Protein AF-Q5JEC1-F1 (afdb_monomer_lite)

Structure (mmCIF, N/CA/C/O backbone):
data_AF-Q5JEC1-F1
#
_entry.id   AF-Q5JEC1-F1
#
loop_
_atom_site.group_PDB
_atom_site.id
_atom_site.type_symbol
_atom_site.label_atom_id
_atom_site.label_alt_id
_atom_site.label_comp_id
_atom_site.label_asym_id
_atom_site.label_entity_id
_atom_site.label_seq_id
_atom_site.pdbx_PDB_ins_code
_atom_site.Cartn_x
_atom_site.Cartn_y
_atom_site.Cartn_z
_atom_site.occupancy
_atom_site.B_iso_or_equiv
_atom_site.auth_seq_id
_atom_site.auth_comp_id
_atom_site.auth_asym_id
_atom_site.auth_atom_id
_atom_site.pdbx_PDB_model_num
ATOM 1 N N . MET A 1 1 ? 18.218 8.844 2.789 1.00 58.53 1 MET A N 1
ATOM 2 C CA . MET A 1 1 ? 18.249 8.794 4.272 1.00 58.53 1 MET A CA 1
ATOM 3 C C . MET A 1 1 ? 17.863 10.124 4.925 1.00 58.53 1 MET A C 1
ATOM 5 O O . MET A 1 1 ? 16.972 10.106 5.762 1.00 58.53 1 MET A O 1
ATOM 9 N N . GLU A 1 2 ? 18.480 11.265 4.585 1.00 65.81 2 GLU A N 1
ATOM 10 C CA . GLU A 1 2 ? 18.236 12.541 5.295 1.00 65.81 2 GLU A CA 1
ATOM 11 C C . GLU A 1 2 ? 16.837 13.135 5.051 1.00 65.81 2 GLU A C 1
ATOM 13 O O . GLU A 1 2 ? 16.157 13.470 6.012 1.00 65.81 2 GLU A O 1
ATOM 18 N N . VAL A 1 3 ? 16.341 13.144 3.807 1.00 65.62 3 VAL A N 1
ATOM 19 C CA . VAL A 1 3 ? 15.009 13.690 3.462 1.00 65.62 3 VAL A CA 1
ATOM 20 C C . VAL A 1 3 ? 13.867 12.943 4.158 1.00 65.62 3 VAL A C 1
ATOM 22 O O . VAL A 1 3 ? 13.043 13.567 4.816 1.00 65.62 3 VAL A O 1
ATOM 25 N N . ILE A 1 4 ? 13.857 11.606 4.108 1.00 70.00 4 ILE A N 1
ATOM 26 C CA . ILE A 1 4 ? 12.845 10.785 4.800 1.00 70.00 4 ILE A CA 1
ATOM 27 C C . ILE A 1 4 ? 12.892 11.037 6.315 1.00 70.00 4 ILE A C 1
ATOM 29 O O . ILE A 1 4 ? 11.855 11.196 6.950 1.00 70.00 4 ILE A O 1
ATOM 33 N N . ARG A 1 5 ? 14.091 11.143 6.909 1.00 70.31 5 ARG A N 1
ATOM 34 C CA . ARG A 1 5 ? 14.246 11.461 8.340 1.00 70.31 5 ARG A CA 1
ATOM 35 C C . ARG A 1 5 ? 13.769 12.871 8.686 1.00 70.31 5 ARG A C 1
ATOM 37 O O . ARG A 1 5 ? 13.227 13.065 9.770 1.00 70.31 5 ARG A O 1
ATOM 44 N N . LEU A 1 6 ? 13.977 13.844 7.803 1.00 69.44 6 LEU A N 1
ATOM 45 C CA . LEU A 1 6 ? 13.503 15.216 7.983 1.00 69.44 6 LEU A CA 1
ATOM 46 C C . LEU A 1 6 ? 11.977 15.288 7.898 1.00 69.44 6 LEU A C 1
ATOM 48 O O . LEU A 1 6 ? 11.361 15.906 8.762 1.00 69.44 6 LEU A O 1
ATOM 52 N N . LEU A 1 7 ? 11.372 14.596 6.929 1.00 70.25 7 LEU A N 1
ATOM 53 C CA . LEU A 1 7 ? 9.919 14.462 6.818 1.00 70.25 7 LEU A CA 1
ATOM 54 C C . LEU A 1 7 ? 9.332 13.776 8.064 1.00 70.25 7 LEU A C 1
ATOM 56 O O . LEU A 1 7 ? 8.414 14.314 8.676 1.00 70.25 7 LEU A O 1
ATOM 60 N N . LYS A 1 8 ? 9.936 12.669 8.528 1.00 71.81 8 LYS A N 1
ATOM 61 C CA . LYS A 1 8 ? 9.525 11.977 9.767 1.00 71.81 8 LYS A CA 1
ATOM 62 C C . LYS A 1 8 ? 9.612 12.860 11.009 1.00 71.81 8 LYS A C 1
ATOM 64 O O . LYS A 1 8 ? 8.806 12.716 11.912 1.00 71.81 8 LYS A O 1
ATOM 69 N N . ARG A 1 9 ? 10.607 13.749 11.095 1.00 71.31 9 ARG A N 1
ATOM 70 C CA . ARG A 1 9 ? 10.745 14.685 12.226 1.00 71.31 9 ARG A CA 1
ATOM 71 C C . ARG A 1 9 ? 9.732 15.824 12.182 1.00 71.31 9 ARG A C 1
ATOM 73 O O . ARG A 1 9 ? 9.455 16.410 13.223 1.00 71.31 9 ARG A O 1
ATOM 80 N N . LYS A 1 10 ? 9.263 16.183 10.987 1.00 68.25 10 LYS A N 1
ATOM 81 C CA . LYS A 1 10 ? 8.346 17.302 10.779 1.00 68.25 10 LYS A CA 1
ATOM 82 C C . LYS A 1 10 ? 6.903 16.924 11.105 1.00 68.25 10 LYS A C 1
ATOM 84 O O . LYS A 1 10 ? 6.176 17.768 11.616 1.00 68.25 10 LYS A O 1
ATOM 89 N N . SER A 1 11 ? 6.518 15.681 10.837 1.00 69.31 11 SER A N 1
ATOM 90 C CA . SER A 1 11 ? 5.169 15.202 11.108 1.00 69.31 11 SER A CA 1
ATOM 91 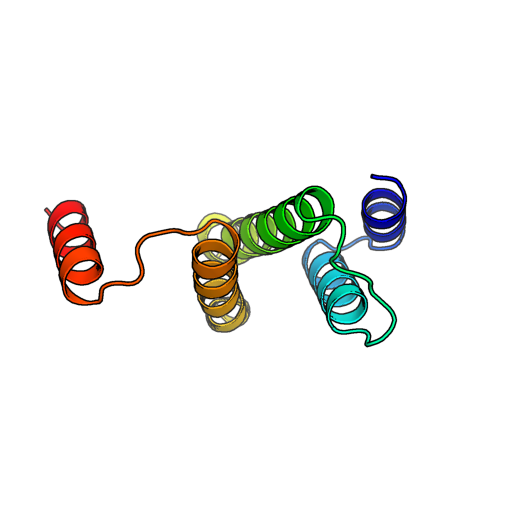C C . SER A 1 11 ? 5.073 14.536 12.483 1.00 69.31 11 SER A C 1
ATOM 93 O O . SER A 1 11 ? 5.918 13.722 12.855 1.00 69.31 11 SER A O 1
ATOM 95 N N . GLN A 1 12 ? 4.054 14.915 13.256 1.00 71.06 12 GLN A N 1
ATOM 96 C CA . GLN A 1 12 ? 3.749 14.297 14.554 1.00 71.06 12 GLN A CA 1
ATOM 97 C C . GLN A 1 12 ? 2.824 13.076 14.417 1.00 71.06 12 GLN A C 1
ATOM 99 O O . GLN A 1 12 ? 2.702 12.303 15.365 1.00 71.06 12 GLN A O 1
ATOM 104 N N . ASP A 1 13 ? 2.208 12.893 13.246 1.00 87.69 13 ASP A N 1
ATOM 105 C CA . ASP A 1 13 ? 1.215 11.866 12.942 1.00 87.69 13 ASP A CA 1
ATOM 106 C C . ASP A 1 13 ? 1.686 10.987 11.767 1.00 87.69 13 ASP A C 1
ATOM 108 O O . ASP A 1 13 ? 2.177 11.473 10.750 1.00 87.69 13 ASP A O 1
ATOM 112 N N . LYS A 1 14 ? 1.559 9.662 11.888 1.00 89.12 14 LYS A N 1
ATOM 113 C CA . LYS A 1 14 ? 2.072 8.734 10.866 1.00 89.12 14 LYS A CA 1
ATOM 114 C C . LYS A 1 14 ? 1.364 8.891 9.514 1.00 89.12 14 LYS A C 1
ATOM 116 O O . LYS A 1 14 ? 2.000 8.740 8.470 1.00 89.12 14 LYS A O 1
ATOM 121 N N . VAL A 1 15 ? 0.072 9.207 9.516 1.00 92.06 15 VAL A N 1
ATOM 122 C CA . VAL A 1 15 ? -0.733 9.398 8.302 1.00 92.06 15 VAL A CA 1
ATOM 123 C C . VAL A 1 15 ? -0.370 10.715 7.626 1.00 92.06 15 VAL A C 1
ATOM 125 O O . VAL A 1 15 ? -0.231 10.764 6.403 1.00 92.06 15 VAL A O 1
ATOM 128 N N . GLU A 1 16 ? -0.162 11.776 8.405 1.00 91.44 16 GLU A N 1
ATOM 129 C CA . GLU A 1 16 ? 0.351 13.047 7.887 1.00 91.44 16 GLU A CA 1
ATOM 130 C C . GLU A 1 16 ? 1.743 12.865 7.260 1.00 91.44 16 GLU A C 1
ATOM 132 O O . GLU A 1 16 ? 1.976 13.334 6.145 1.00 91.44 16 GLU A O 1
ATOM 137 N N . PHE A 1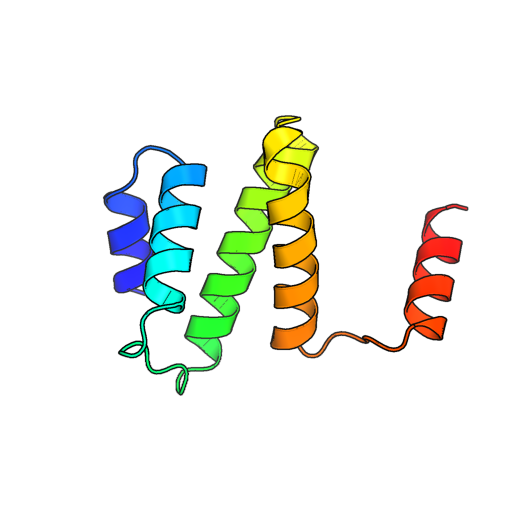 17 ? 2.630 12.090 7.888 1.00 91.81 17 PHE A N 1
ATOM 138 C CA . PHE A 1 17 ? 3.922 11.746 7.299 1.00 91.81 17 PHE A CA 1
ATOM 139 C C . PHE A 1 17 ? 3.783 11.009 5.957 1.00 91.81 17 PHE A C 1
ATOM 141 O O . PHE A 1 17 ? 4.463 11.364 4.993 1.00 91.81 17 PHE A O 1
ATOM 148 N N . VAL A 1 18 ? 2.896 10.009 5.861 1.00 93.75 18 VAL A N 1
ATOM 149 C CA . VAL A 1 18 ? 2.621 9.309 4.590 1.00 93.75 18 VAL A CA 1
ATOM 150 C C . VAL A 1 18 ? 2.130 10.290 3.532 1.00 93.75 18 VAL A C 1
ATOM 152 O O . VAL A 1 18 ? 2.570 10.227 2.385 1.00 93.75 18 VAL A O 1
ATOM 155 N N . ARG A 1 19 ? 1.252 11.224 3.906 1.00 93.62 19 ARG A N 1
ATOM 156 C CA . ARG A 1 19 ? 0.749 12.252 2.993 1.00 93.62 19 ARG A CA 1
ATOM 157 C C . ARG A 1 19 ? 1.878 13.125 2.456 1.00 93.62 19 ARG A C 1
ATOM 159 O O . ARG A 1 19 ? 1.978 13.293 1.242 1.00 93.62 19 ARG A O 1
ATOM 166 N N . ASP A 1 20 ? 2.730 13.637 3.337 1.00 91.38 20 ASP A N 1
ATOM 167 C CA . ASP A 1 20 ? 3.882 14.463 2.970 1.00 91.38 20 ASP A CA 1
ATOM 168 C C . ASP A 1 20 ? 4.865 13.696 2.079 1.00 91.38 20 ASP A C 1
ATOM 170 O O . ASP A 1 20 ? 5.372 14.238 1.096 1.00 91.38 20 ASP A O 1
ATOM 174 N N . LEU A 1 21 ? 5.101 12.418 2.384 1.00 90.94 21 LEU A N 1
ATOM 175 C CA . LEU A 1 21 ? 5.981 11.5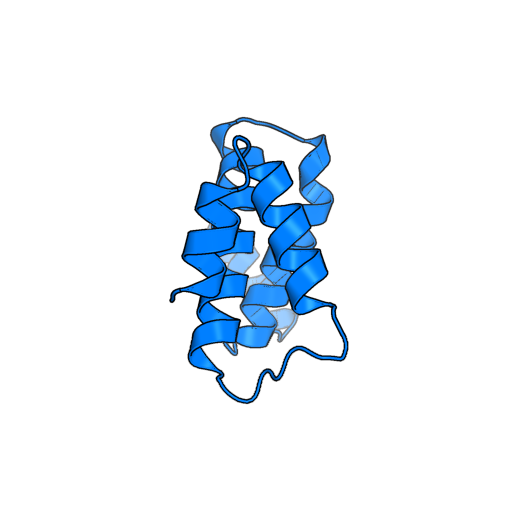59 1.600 1.00 90.94 21 LEU A CA 1
ATOM 176 C C . LEU A 1 21 ? 5.418 11.292 0.199 1.00 90.94 21 LEU A C 1
ATOM 178 O O . LEU A 1 21 ? 6.153 11.399 -0.779 1.00 90.94 21 LEU A O 1
ATOM 182 N N . VAL A 1 22 ? 4.116 11.017 0.077 1.00 92.50 22 VAL A N 1
ATOM 183 C CA . VAL A 1 22 ? 3.449 10.848 -1.224 1.00 92.50 22 VAL A CA 1
ATOM 184 C C . VAL A 1 22 ? 3.491 12.142 -2.034 1.00 92.50 22 VAL A C 1
ATOM 186 O O . VAL A 1 22 ? 3.787 12.093 -3.224 1.00 92.50 22 VAL A O 1
ATOM 189 N N . VAL A 1 23 ? 3.236 13.299 -1.412 1.00 91.75 23 VAL A N 1
ATOM 190 C CA . VAL A 1 23 ? 3.334 14.609 -2.081 1.00 91.75 23 VAL A CA 1
ATOM 191 C C . VAL A 1 23 ? 4.752 14.855 -2.581 1.00 91.75 23 VAL A C 1
ATOM 193 O O . VAL A 1 23 ? 4.929 15.272 -3.723 1.00 91.75 23 VAL A O 1
ATOM 196 N N . PHE A 1 24 ? 5.754 14.568 -1.748 1.00 88.19 24 PHE A N 1
ATOM 197 C CA . PHE A 1 24 ? 7.152 14.670 -2.139 1.00 88.19 24 PHE A CA 1
ATOM 198 C C . PHE A 1 24 ? 7.443 13.775 -3.347 1.00 88.19 24 PHE A C 1
ATOM 200 O O . PHE A 1 24 ? 7.911 14.275 -4.361 1.00 88.19 24 PHE A O 1
ATOM 207 N N . MET A 1 25 ? 7.097 12.488 -3.286 1.00 87.56 25 MET A N 1
ATOM 208 C CA . MET A 1 25 ? 7.336 11.540 -4.380 1.00 87.56 25 MET A CA 1
ATOM 209 C C . MET A 1 25 ? 6.573 11.900 -5.662 1.00 87.56 25 MET A C 1
ATOM 211 O O . MET A 1 25 ? 7.087 11.716 -6.755 1.00 87.56 25 MET A O 1
ATOM 215 N N . ALA A 1 26 ? 5.361 12.437 -5.564 1.00 88.56 26 ALA A N 1
ATOM 216 C CA . ALA A 1 26 ? 4.595 12.857 -6.736 1.00 88.56 26 ALA A CA 1
ATOM 217 C C . ALA A 1 26 ? 5.129 14.149 -7.385 1.00 88.56 26 ALA A C 1
ATOM 219 O O . ALA A 1 26 ? 4.629 14.551 -8.438 1.00 88.56 26 ALA A O 1
ATOM 220 N N . SER A 1 27 ? 6.108 14.817 -6.766 1.00 86.88 27 SER A N 1
ATOM 221 C CA . SER A 1 27 ? 6.691 16.040 -7.303 1.00 86.88 27 SER A CA 1
ATOM 222 C C . SER A 1 27 ? 7.485 15.753 -8.585 1.00 86.88 27 SER A C 1
ATOM 224 O O . SER A 1 27 ? 8.313 14.841 -8.595 1.00 86.88 27 SER A O 1
ATOM 226 N N . PRO A 1 28 ? 7.307 16.555 -9.653 1.00 78.56 28 PRO A N 1
ATOM 227 C CA . PRO A 1 28 ? 8.053 16.397 -10.904 1.00 78.56 28 PRO A CA 1
ATOM 228 C C . PRO A 1 28 ? 9.567 16.600 -10.739 1.00 78.56 28 PRO A C 1
ATOM 230 O O . PRO A 1 28 ? 10.334 16.180 -11.601 1.00 78.56 28 PRO A O 1
ATOM 233 N N . ASP A 1 29 ? 9.989 17.225 -9.637 1.00 76.88 29 ASP A N 1
ATOM 234 C CA . ASP A 1 29 ? 11.392 17.499 -9.325 1.00 76.88 29 ASP A CA 1
ATOM 235 C C . ASP A 1 29 ? 12.084 16.344 -8.580 1.00 76.88 29 ASP A C 1
ATOM 237 O O . ASP A 1 29 ? 13.287 16.413 -8.313 1.00 76.88 29 ASP A O 1
ATOM 241 N N . VAL A 1 30 ? 11.349 15.289 -8.201 1.00 75.06 30 VAL A N 1
ATOM 242 C CA . VAL A 1 30 ? 11.947 14.123 -7.547 1.00 75.06 30 VAL A CA 1
ATOM 243 C C . VAL A 1 30 ? 12.544 13.190 -8.589 1.00 75.06 30 VAL A C 1
ATOM 245 O O . VAL A 1 30 ? 11.847 12.521 -9.348 1.00 75.06 30 VAL A O 1
ATOM 248 N N . ASP A 1 31 ? 13.872 13.131 -8.583 1.00 70.62 31 ASP A N 1
ATOM 249 C CA . ASP A 1 31 ? 14.626 12.173 -9.374 1.00 70.62 31 ASP A CA 1
ATOM 250 C C . ASP A 1 31 ? 14.629 10.792 -8.698 1.00 70.62 31 ASP A C 1
ATOM 252 O O . ASP A 1 31 ? 15.244 10.576 -7.648 1.00 70.62 31 ASP A O 1
ATOM 256 N N . PHE A 1 32 ? 13.942 9.842 -9.330 1.00 68.88 32 PHE A N 1
ATOM 257 C CA . PHE A 1 32 ? 13.890 8.440 -8.919 1.00 68.88 32 PHE A CA 1
ATOM 258 C C . PHE A 1 32 ? 15.075 7.601 -9.418 1.00 68.88 32 PHE A C 1
ATOM 260 O O . PHE A 1 32 ? 15.066 6.382 -9.256 1.00 68.88 32 PHE A O 1
ATOM 267 N N . SER A 1 33 ? 16.113 8.217 -9.991 1.00 65.69 33 SER A N 1
ATOM 268 C CA . SER A 1 33 ? 17.342 7.527 -10.410 1.00 65.69 33 SER A CA 1
ATOM 269 C C . SER A 1 33 ? 18.014 6.742 -9.276 1.00 65.69 33 SER A C 1
ATOM 271 O O . SER A 1 33 ? 18.726 5.768 -9.526 1.00 65.69 33 SER A O 1
ATOM 273 N N . ASN A 1 34 ? 17.751 7.110 -8.018 1.00 74.62 34 ASN A N 1
ATOM 274 C CA . ASN A 1 34 ? 18.117 6.312 -6.857 1.00 74.62 34 ASN A CA 1
ATOM 275 C C . ASN A 1 34 ? 17.013 5.298 -6.508 1.00 74.62 34 ASN A C 1
ATOM 277 O O . ASN A 1 34 ? 16.174 5.532 -5.634 1.00 74.62 34 ASN A O 1
ATOM 281 N N . GLU A 1 35 ? 17.062 4.146 -7.177 1.00 78.38 35 GLU A N 1
ATOM 282 C CA . GLU A 1 35 ? 16.115 3.034 -7.015 1.00 78.38 35 GLU A CA 1
ATOM 283 C C . GLU A 1 35 ? 15.966 2.573 -5.552 1.00 78.38 35 GLU A C 1
ATOM 285 O O . GLU A 1 35 ? 14.869 2.216 -5.122 1.00 78.38 35 GLU A O 1
ATOM 290 N N . VAL A 1 36 ? 17.047 2.631 -4.762 1.00 82.94 36 VAL A N 1
ATOM 291 C CA . VAL A 1 36 ? 17.038 2.248 -3.339 1.00 82.94 36 VAL A CA 1
ATOM 292 C C . VAL A 1 36 ? 16.178 3.210 -2.523 1.00 82.94 36 VAL A C 1
ATOM 294 O O . VAL A 1 36 ? 15.309 2.773 -1.778 1.00 82.94 36 VAL A O 1
ATOM 297 N N . LEU A 1 37 ? 16.362 4.524 -2.696 1.00 81.62 37 LEU A N 1
ATOM 298 C CA . LEU A 1 37 ? 15.567 5.523 -1.972 1.00 81.62 37 LEU A CA 1
ATOM 299 C C . LEU A 1 37 ? 14.084 5.458 -2.339 1.00 81.62 37 LEU A C 1
ATOM 301 O O . LEU A 1 37 ? 13.232 5.684 -1.480 1.00 81.62 37 LEU A O 1
ATOM 305 N N . PHE A 1 38 ? 13.781 5.155 -3.601 1.00 86.50 38 PHE A N 1
ATOM 306 C CA . PHE A 1 38 ? 12.407 4.980 -4.048 1.00 86.50 38 PHE A CA 1
ATOM 307 C C . PHE A 1 38 ? 11.756 3.750 -3.407 1.00 86.50 38 PHE A C 1
ATOM 309 O O . PHE A 1 38 ? 10.672 3.863 -2.839 1.00 86.50 38 PHE A O 1
ATOM 316 N N . LYS A 1 39 ? 12.447 2.603 -3.428 1.00 90.81 39 LYS A N 1
ATOM 317 C CA . LYS A 1 39 ? 12.008 1.365 -2.768 1.00 90.81 39 LYS A CA 1
ATOM 318 C C . LYS A 1 39 ? 11.773 1.560 -1.272 1.00 90.81 39 LYS A C 1
ATOM 320 O O . LYS A 1 39 ? 10.710 1.185 -0.787 1.00 90.81 39 LYS A O 1
ATOM 325 N N . ASP A 1 40 ? 12.702 2.210 -0.575 1.00 89.62 40 ASP A N 1
ATOM 326 C CA . ASP A 1 40 ? 12.576 2.507 0.857 1.00 89.62 40 ASP A CA 1
ATOM 327 C C . ASP A 1 40 ? 11.342 3.373 1.156 1.00 89.62 40 ASP A C 1
ATOM 329 O O . ASP A 1 40 ? 10.605 3.112 2.105 1.00 89.62 40 ASP A O 1
ATOM 333 N N . ALA A 1 41 ? 11.090 4.405 0.344 1.00 91.12 41 ALA A N 1
ATOM 334 C CA . ALA A 1 41 ? 9.934 5.278 0.530 1.00 91.12 41 ALA A CA 1
ATOM 335 C C . ALA A 1 41 ? 8.607 4.536 0.295 1.00 91.12 41 ALA A C 1
ATOM 337 O O . ALA A 1 41 ? 7.655 4.719 1.052 1.00 91.12 41 ALA A O 1
ATOM 338 N N . VAL A 1 42 ? 8.551 3.671 -0.722 1.00 94.06 42 VAL A N 1
ATOM 339 C CA . VAL A 1 42 ? 7.378 2.830 -0.998 1.00 94.06 42 VAL A CA 1
ATOM 340 C C . VAL A 1 42 ? 7.121 1.839 0.136 1.00 94.06 42 VAL A C 1
ATOM 342 O O . VAL A 1 42 ? 5.974 1.684 0.557 1.00 94.06 42 VAL A O 1
ATOM 345 N N . ASP A 1 43 ? 8.167 1.194 0.656 1.00 94.75 43 ASP A N 1
ATOM 346 C CA . ASP A 1 43 ? 8.040 0.232 1.755 1.00 94.75 43 ASP A CA 1
ATOM 347 C C . ASP A 1 43 ? 7.597 0.910 3.061 1.00 94.75 43 ASP A C 1
ATOM 349 O O . ASP A 1 43 ? 6.782 0.365 3.806 1.00 94.75 43 ASP A O 1
ATOM 353 N N . GLU A 1 44 ? 8.046 2.144 3.302 1.00 94.31 44 GLU A N 1
ATOM 354 C CA . GLU A 1 44 ? 7.596 2.961 4.429 1.00 94.31 44 GLU A CA 1
ATOM 355 C C . GLU A 1 44 ? 6.111 3.349 4.308 1.00 94.31 44 GLU A C 1
ATOM 357 O O . GLU A 1 44 ? 5.358 3.191 5.271 1.00 94.31 44 GLU A O 1
ATOM 362 N N . ILE A 1 45 ? 5.666 3.803 3.126 1.00 95.56 45 ILE A N 1
ATOM 363 C CA . ILE A 1 45 ? 4.246 4.103 2.857 1.00 95.56 45 ILE A CA 1
ATOM 364 C C . ILE A 1 45 ? 3.388 2.862 3.109 1.00 95.56 45 ILE A C 1
ATOM 366 O O . ILE A 1 45 ? 2.372 2.938 3.804 1.00 95.56 45 ILE A O 1
ATOM 370 N N . TYR A 1 46 ? 3.802 1.717 2.561 1.00 97.19 46 TYR A N 1
ATOM 371 C CA . TYR A 1 46 ? 3.118 0.443 2.757 1.00 97.19 46 TYR A CA 1
ATOM 372 C C . TYR A 1 46 ? 3.044 0.062 4.238 1.00 97.19 46 TYR A C 1
ATOM 374 O O . TYR A 1 46 ? 1.963 -0.270 4.723 1.00 97.19 46 TYR A O 1
ATOM 382 N N . SER A 1 47 ? 4.166 0.134 4.958 1.00 96.50 47 SER A N 1
ATOM 383 C CA . SER A 1 47 ? 4.257 -0.303 6.353 1.00 96.50 47 SER A CA 1
ATOM 384 C C . SER A 1 47 ? 3.337 0.502 7.266 1.00 96.50 47 SER A C 1
ATOM 386 O O . SER A 1 47 ? 2.594 -0.085 8.051 1.00 96.50 47 SER A O 1
ATOM 388 N N . ILE A 1 48 ? 3.324 1.829 7.117 1.00 96.06 48 ILE A N 1
ATOM 389 C CA . ILE A 1 48 ? 2.458 2.700 7.919 1.00 96.06 48 ILE A CA 1
ATOM 390 C C . ILE A 1 48 ? 0.984 2.455 7.590 1.00 96.06 48 ILE A C 1
ATOM 392 O O . ILE A 1 48 ? 0.171 2.295 8.494 1.00 96.06 48 ILE A O 1
ATOM 396 N N . LEU A 1 49 ? 0.620 2.383 6.306 1.00 97.56 49 LEU A N 1
ATOM 397 C CA . LEU A 1 49 ? -0.774 2.139 5.923 1.00 97.56 49 LEU A CA 1
ATOM 398 C C . LEU A 1 49 ? -1.258 0.750 6.357 1.00 97.56 49 LEU A C 1
ATOM 400 O O . LEU A 1 49 ? -2.416 0.606 6.747 1.00 97.56 49 LEU A O 1
ATOM 404 N N . ARG A 1 50 ? -0.382 -0.262 6.331 1.00 97.62 50 ARG A N 1
ATOM 405 C CA . ARG A 1 50 ? -0.677 -1.594 6.864 1.00 97.62 50 ARG A CA 1
ATOM 406 C C . ARG A 1 50 ? -0.968 -1.528 8.360 1.00 97.62 50 ARG A C 1
ATOM 408 O O . ARG A 1 50 ? -1.966 -2.095 8.788 1.00 97.62 50 ARG A O 1
ATOM 415 N N . GLU A 1 51 ? -0.112 -0.865 9.136 1.00 96.44 51 GLU A N 1
ATOM 416 C CA . GLU A 1 51 ? -0.301 -0.688 10.581 1.00 96.44 51 GLU A CA 1
ATOM 417 C C . GLU A 1 51 ? -1.643 0.003 10.869 1.00 96.44 51 GLU A C 1
ATOM 419 O O . GLU A 1 51 ? -2.472 -0.526 11.608 1.00 96.44 51 GLU A O 1
ATOM 424 N N . GLU A 1 52 ? -1.923 1.124 10.202 1.00 96.06 52 GLU A N 1
ATOM 425 C CA . GLU A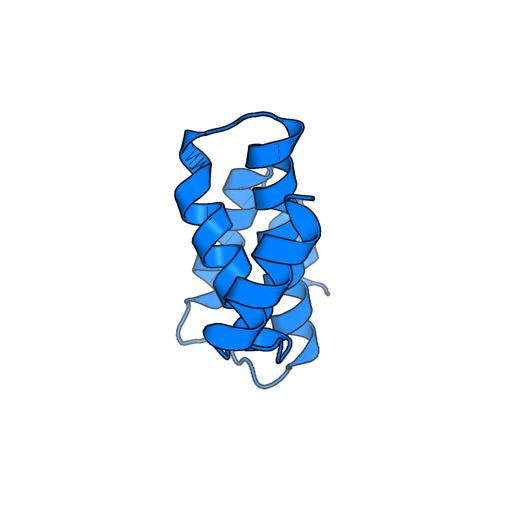 1 52 ? -3.160 1.875 10.426 1.00 96.06 52 GLU A CA 1
ATOM 426 C C . GLU A 1 52 ? -4.426 1.077 10.074 1.00 96.06 52 GLU A C 1
ATOM 428 O O . GLU A 1 52 ? -5.422 1.128 10.797 1.00 96.06 52 GLU A O 1
ATOM 433 N N . VAL A 1 53 ? -4.412 0.313 8.979 1.00 97.38 53 VAL A N 1
ATOM 434 C CA . VAL A 1 53 ? -5.595 -0.435 8.526 1.00 97.38 53 VAL A CA 1
ATOM 435 C C . VAL A 1 53 ? -5.776 -1.747 9.289 1.00 97.38 53 VAL A C 1
ATOM 437 O O . VAL A 1 53 ? -6.897 -2.067 9.688 1.00 97.38 53 VAL A O 1
ATOM 440 N N . ILE A 1 54 ? -4.702 -2.516 9.479 1.00 95.88 54 ILE A N 1
ATOM 441 C CA . ILE A 1 54 ? -4.764 -3.874 10.036 1.00 95.88 54 ILE A CA 1
ATOM 442 C C . ILE A 1 54 ? -4.704 -3.856 11.564 1.00 95.88 54 ILE A C 1
ATOM 444 O O . ILE A 1 54 ? -5.458 -4.585 12.205 1.00 95.88 54 ILE A O 1
ATOM 448 N N . GLU A 1 55 ? -3.822 -3.044 12.147 1.00 95.19 55 GLU A N 1
ATOM 449 C CA . GLU A 1 55 ? -3.555 -3.048 13.591 1.00 95.19 55 GLU A CA 1
ATOM 450 C C . GLU A 1 55 ? -4.434 -2.020 14.312 1.00 95.19 55 GLU A C 1
ATOM 452 O O . GLU A 1 55 ? -5.085 -2.359 15.300 1.00 95.19 55 GLU A O 1
ATOM 457 N N . ASN A 1 56 ? -4.548 -0.802 13.768 1.00 94.38 56 ASN A N 1
ATOM 458 C CA . ASN A 1 56 ? -5.374 0.260 14.362 1.00 94.38 56 ASN A CA 1
ATOM 459 C C . ASN A 1 56 ? -6.839 0.233 13.886 1.00 94.38 56 ASN A C 1
ATOM 461 O O . ASN A 1 56 ? -7.687 0.937 14.438 1.00 94.38 56 ASN A O 1
ATOM 465 N N . GLY A 1 57 ? -7.166 -0.581 12.876 1.00 94.94 57 GLY A N 1
ATOM 466 C CA . GLY A 1 57 ? -8.532 -0.750 12.376 1.00 94.94 57 GLY A CA 1
ATOM 467 C C . GLY A 1 57 ? -9.103 0.475 11.651 1.00 94.94 57 GLY A C 1
ATOM 468 O O . GLY A 1 57 ? -10.328 0.600 11.537 1.00 94.94 57 GLY A O 1
ATOM 469 N N . ASN A 1 58 ? -8.253 1.381 11.158 1.00 94.62 58 ASN A N 1
ATOM 470 C CA . ASN A 1 58 ? -8.666 2.593 10.460 1.00 94.62 58 ASN A C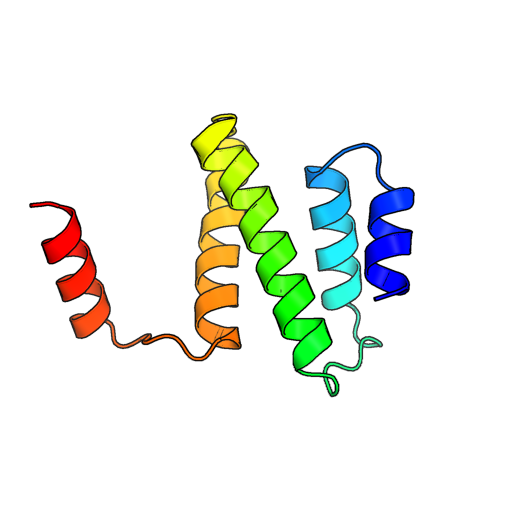A 1
ATOM 471 C C . ASN A 1 58 ? -9.143 2.285 9.030 1.00 94.62 58 ASN A C 1
ATOM 473 O O . ASN A 1 58 ? -8.412 2.400 8.044 1.00 94.62 58 ASN A O 1
ATOM 477 N N . LYS A 1 59 ? -10.412 1.888 8.913 1.00 94.88 59 LYS A N 1
ATOM 478 C CA . LYS A 1 59 ? -11.029 1.471 7.643 1.00 94.88 59 LYS A CA 1
ATOM 479 C C . LYS A 1 59 ? -11.074 2.571 6.582 1.00 94.88 59 LYS A C 1
ATOM 481 O O . LYS A 1 59 ? -11.133 2.249 5.399 1.00 94.88 59 LYS A O 1
ATOM 486 N N . GLU A 1 60 ? -11.033 3.845 6.971 1.00 96.81 60 GLU A N 1
ATOM 487 C CA . GLU A 1 60 ? -11.035 4.967 6.022 1.00 96.81 60 GLU A CA 1
ATOM 488 C C . GLU A 1 60 ? -9.770 4.977 5.147 1.00 96.81 60 GLU A C 1
ATOM 490 O O . GLU A 1 60 ? -9.805 5.425 4.001 1.00 96.81 60 GLU A O 1
ATOM 495 N N . LEU A 1 61 ? -8.670 4.403 5.647 1.00 97.12 61 LEU A N 1
ATOM 496 C CA . LEU A 1 61 ? -7.398 4.296 4.934 1.00 97.12 61 LEU A CA 1
ATOM 497 C C . LEU A 1 61 ? -7.268 3.026 4.080 1.00 97.12 61 LEU A C 1
ATOM 499 O O . LEU A 1 61 ? -6.276 2.884 3.364 1.00 97.12 61 LEU A O 1
ATOM 503 N N . ALA A 1 62 ? -8.263 2.131 4.076 1.00 97.25 62 ALA A N 1
ATOM 504 C CA . ALA A 1 62 ? -8.195 0.858 3.350 1.00 97.25 62 ALA A CA 1
ATOM 505 C C . ALA A 1 62 ? -7.890 1.048 1.854 1.00 97.25 62 ALA A C 1
ATOM 507 O O . ALA A 1 62 ? -7.003 0.398 1.308 1.00 97.25 62 ALA A O 1
ATOM 508 N N . SER A 1 63 ? -8.537 2.020 1.203 1.00 97.56 63 SER A N 1
ATOM 509 C CA . SER A 1 63 ? -8.294 2.292 -0.221 1.00 97.56 63 SER A CA 1
ATOM 510 C C . SER A 1 63 ? -6.913 2.900 -0.498 1.00 97.56 63 SER A C 1
ATOM 512 O O . SER A 1 63 ? -6.416 2.813 -1.624 1.00 97.56 63 SER A O 1
ATOM 514 N N . ALA A 1 64 ? -6.290 3.561 0.481 1.00 97.50 64 ALA A N 1
ATOM 515 C CA . ALA A 1 64 ? -4.908 4.020 0.356 1.00 97.50 64 ALA A CA 1
ATOM 516 C C . ALA A 1 64 ? -3.943 2.839 0.519 1.00 97.50 64 ALA A C 1
ATOM 518 O O . ALA A 1 64 ? -3.025 2.686 -0.285 1.00 97.50 64 ALA A O 1
ATOM 519 N N . TYR A 1 65 ? -4.205 1.969 1.497 1.00 97.81 65 TYR A N 1
ATOM 520 C CA . TYR A 1 65 ? -3.435 0.752 1.731 1.00 97.81 65 TYR A CA 1
ATOM 521 C C . TYR A 1 65 ? -3.433 -0.187 0.517 1.00 97.81 65 TYR A C 1
ATOM 523 O O . TYR A 1 65 ? -2.364 -0.590 0.070 1.00 97.81 65 TYR A O 1
ATOM 531 N N . GLU A 1 66 ? -4.589 -0.459 -0.094 1.00 97.06 66 GLU A N 1
ATOM 532 C CA . GLU A 1 66 ? -4.682 -1.293 -1.305 1.00 97.06 66 GLU A CA 1
ATOM 533 C C . GLU A 1 66 ? -3.832 -0.740 -2.461 1.00 97.06 66 GLU A C 1
ATOM 535 O O . GLU A 1 66 ? -3.125 -1.485 -3.141 1.00 97.06 66 GLU A O 1
ATOM 540 N N . LYS A 1 67 ? -3.837 0.584 -2.665 1.00 97.44 67 LYS A N 1
ATOM 541 C CA . LYS A 1 67 ? -2.981 1.222 -3.678 1.00 97.44 67 LYS A CA 1
ATOM 542 C C . LYS A 1 67 ? -1.498 1.108 -3.321 1.00 97.44 67 LYS A C 1
ATOM 544 O O . LYS A 1 67 ? -0.683 0.920 -4.219 1.00 97.44 67 LYS A O 1
ATOM 549 N N . ALA A 1 68 ? -1.148 1.192 -2.038 1.00 96.75 68 ALA A N 1
ATOM 550 C CA . ALA A 1 68 ? 0.224 1.012 -1.573 1.00 96.75 68 ALA A CA 1
ATOM 551 C C . ALA A 1 68 ? 0.722 -0.431 -1.761 1.00 96.75 68 ALA A C 1
ATOM 553 O O . ALA A 1 68 ? 1.872 -0.616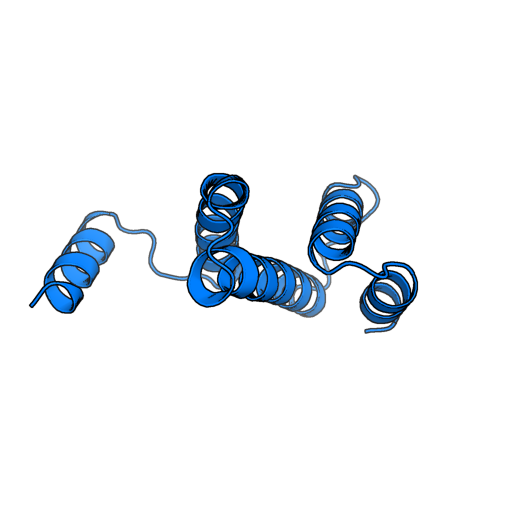 -2.149 1.00 96.75 68 ALA A O 1
ATOM 554 N N . VAL A 1 69 ? -0.138 -1.441 -1.573 1.00 95.56 69 VAL A N 1
ATOM 555 C CA . VAL A 1 69 ? 0.171 -2.849 -1.893 1.00 95.56 69 VAL A CA 1
ATOM 556 C C . VAL A 1 69 ? 0.537 -2.989 -3.371 1.00 95.56 69 VAL A C 1
ATOM 558 O O . VAL A 1 69 ? 1.592 -3.531 -3.694 1.00 95.56 69 VAL A O 1
ATOM 561 N N . LEU A 1 70 ? -0.289 -2.441 -4.269 1.00 94.62 70 LEU A N 1
ATOM 562 C CA . LEU A 1 70 ? -0.030 -2.488 -5.712 1.00 94.62 70 LEU A CA 1
ATOM 563 C C . LEU A 1 70 ? 1.243 -1.727 -6.099 1.00 94.62 70 LEU A C 1
ATOM 565 O O . LEU A 1 70 ? 2.024 -2.209 -6.919 1.00 94.62 70 LEU A O 1
ATOM 569 N N . LEU A 1 71 ? 1.468 -0.552 -5.502 1.00 94.00 71 LEU A N 1
ATOM 570 C CA . LEU A 1 71 ? 2.682 0.231 -5.721 1.00 94.00 71 LEU A CA 1
ATOM 571 C C . LEU A 1 71 ? 3.925 -0.554 -5.289 1.00 94.00 71 LEU A C 1
ATOM 573 O O . LEU A 1 71 ? 4.887 -0.637 -6.046 1.00 94.00 71 LEU A O 1
ATOM 577 N N . ARG A 1 72 ? 3.896 -1.171 -4.105 1.00 94.50 72 ARG A N 1
ATOM 578 C CA . ARG A 1 72 ? 4.996 -1.992 -3.594 1.00 94.50 72 ARG A CA 1
ATOM 579 C C . ARG A 1 72 ? 5.275 -3.178 -4.510 1.00 94.50 72 ARG A C 1
ATOM 581 O O . ARG A 1 72 ? 6.420 -3.354 -4.916 1.00 94.50 72 ARG A O 1
ATOM 588 N N . ALA A 1 73 ? 4.247 -3.920 -4.912 1.00 92.25 73 ALA A N 1
ATOM 589 C CA . ALA A 1 73 ? 4.405 -5.039 -5.835 1.00 92.25 73 ALA A CA 1
ATOM 590 C C . ALA A 1 73 ? 5.057 -4.606 -7.162 1.00 92.25 73 ALA A C 1
ATOM 592 O O . ALA A 1 73 ? 6.025 -5.219 -7.614 1.00 92.25 73 ALA A O 1
ATOM 593 N N . ALA A 1 74 ? 4.598 -3.489 -7.740 1.00 90.00 74 ALA A N 1
ATOM 594 C CA . ALA A 1 74 ? 5.155 -2.942 -8.976 1.00 90.00 74 ALA A CA 1
ATOM 595 C C . ALA A 1 74 ? 6.628 -2.517 -8.835 1.00 90.00 74 ALA A C 1
ATOM 597 O O . ALA A 1 74 ? 7.428 -2.747 -9.739 1.00 90.00 74 ALA A O 1
ATOM 598 N N . VAL A 1 75 ? 6.998 -1.910 -7.706 1.00 90.75 75 VAL A N 1
ATOM 599 C CA . VAL A 1 75 ? 8.346 -1.368 -7.474 1.00 90.75 75 VAL A CA 1
ATOM 600 C C . VAL A 1 75 ? 9.360 -2.447 -7.094 1.00 90.75 75 VAL A C 1
ATOM 602 O O . VAL A 1 75 ? 10.529 -2.368 -7.475 1.00 90.75 75 VAL A O 1
ATOM 605 N N . PHE A 1 76 ? 8.931 -3.478 -6.370 1.00 90.25 76 PHE A N 1
ATOM 606 C CA . PHE A 1 76 ? 9.796 -4.587 -5.964 1.00 90.25 76 PHE A CA 1
ATOM 607 C C . PHE A 1 76 ? 9.848 -5.728 -6.991 1.00 90.25 76 PHE A C 1
ATOM 609 O O . PHE A 1 76 ? 10.620 -6.667 -6.807 1.00 90.25 76 PHE A O 1
ATOM 616 N N . GLY A 1 77 ? 9.102 -5.620 -8.096 1.00 84.69 77 GLY A N 1
ATOM 617 C CA . GLY A 1 77 ? 9.076 -6.633 -9.152 1.00 84.69 77 GLY A CA 1
ATOM 618 C C . GLY A 1 77 ? 8.381 -7.921 -8.714 1.00 84.69 77 GLY A C 1
ATOM 619 O O . GLY A 1 77 ? 8.776 -9.007 -9.139 1.00 84.69 77 GLY A O 1
ATOM 620 N N . GLU A 1 78 ? 7.385 -7.809 -7.833 1.00 84.25 78 GLU A N 1
ATOM 621 C CA . GLU A 1 78 ? 6.566 -8.946 -7.423 1.00 84.25 78 GLU A CA 1
ATOM 622 C C . GLU A 1 78 ? 5.700 -9.437 -8.595 1.00 84.25 78 GLU A C 1
ATOM 624 O O . GLU A 1 78 ? 5.446 -8.726 -9.571 1.00 84.25 78 GLU A O 1
ATOM 629 N N . GLU A 1 79 ? 5.270 -10.696 -8.520 1.00 78.38 79 GLU A N 1
ATOM 630 C CA . GLU A 1 79 ? 4.477 -11.326 -9.571 1.00 78.38 79 GLU A CA 1
ATOM 631 C C . GLU A 1 79 ? 3.090 -10.680 -9.680 1.00 78.38 79 GLU A C 1
ATOM 633 O O . GLU A 1 79 ? 2.281 -10.770 -8.760 1.00 78.38 79 GLU A O 1
ATOM 638 N N . MET A 1 80 ? 2.803 -10.084 -10.838 1.00 84.06 80 MET A N 1
ATOM 639 C CA . MET A 1 80 ? 1.524 -9.428 -11.132 1.00 84.06 80 MET A CA 1
ATOM 640 C C . MET A 1 80 ? 0.652 -10.241 -12.104 1.00 84.06 80 MET A C 1
ATOM 642 O O . MET A 1 80 ? -0.403 -9.762 -12.525 1.00 84.06 80 MET A O 1
ATOM 646 N N . ASP A 1 81 ? 1.057 -11.466 -12.474 1.00 89.94 81 ASP A N 1
ATOM 647 C CA . ASP A 1 81 ? 0.219 -12.385 -13.248 1.00 89.94 81 ASP A CA 1
ATOM 648 C C . ASP A 1 81 ? -1.082 -12.720 -12.487 1.00 89.94 81 ASP A C 1
ATOM 650 O O . ASP A 1 81 ? -1.036 -13.327 -11.408 1.00 89.94 81 ASP A O 1
ATOM 654 N N . PRO A 1 82 ? -2.265 -12.407 -13.057 1.00 90.69 82 PRO A N 1
ATOM 655 C CA . PRO A 1 82 ? -3.537 -12.610 -12.369 1.00 90.69 82 PRO A CA 1
ATOM 656 C C . PRO A 1 82 ? -3.786 -14.059 -11.942 1.00 90.69 82 PRO A C 1
ATOM 658 O O . PRO A 1 82 ? -4.398 -14.296 -10.903 1.00 90.69 82 PRO A O 1
ATOM 661 N N . LYS A 1 83 ? -3.324 -15.052 -12.717 1.00 93.31 83 LYS A N 1
ATOM 662 C CA . LYS A 1 83 ? -3.556 -16.467 -12.386 1.00 93.31 83 LYS A CA 1
ATOM 663 C C . LYS A 1 83 ? -2.714 -16.903 -11.194 1.00 93.31 83 LYS A C 1
ATOM 665 O O . LYS A 1 83 ? -3.218 -17.631 -10.339 1.00 93.31 83 LYS A O 1
ATOM 670 N N . LYS A 1 84 ? -1.454 -16.471 -11.121 1.00 89.50 84 LYS A N 1
ATOM 671 C CA . LYS A 1 84 ? -0.583 -16.737 -9.971 1.00 89.50 84 LYS A CA 1
ATOM 672 C C . LYS A 1 84 ? -1.077 -16.031 -8.710 1.00 89.50 84 LYS A C 1
ATOM 674 O O . LYS A 1 84 ? -1.128 -16.679 -7.670 1.00 89.50 84 LYS A O 1
ATOM 679 N N . LEU A 1 85 ? -1.530 -14.780 -8.812 1.00 90.69 85 LEU A N 1
ATOM 680 C CA . LEU A 1 85 ? -2.141 -14.062 -7.686 1.00 90.69 85 LEU A CA 1
ATOM 681 C C . LEU A 1 85 ? -3.385 -14.789 -7.152 1.00 90.69 85 LEU A C 1
ATOM 683 O O . LEU A 1 85 ? -3.480 -15.052 -5.956 1.00 90.69 85 LEU A O 1
ATOM 687 N N . LEU A 1 86 ? -4.302 -15.205 -8.037 1.00 92.88 86 LEU A N 1
ATOM 688 C CA . LEU A 1 86 ? -5.476 -15.999 -7.650 1.00 92.88 86 LEU A CA 1
ATOM 689 C C . LEU A 1 86 ? -5.088 -17.322 -6.972 1.00 92.88 86 LEU A C 1
ATOM 691 O O . LEU A 1 86 ? -5.738 -17.731 -6.012 1.00 92.88 86 LEU A O 1
ATOM 695 N N . LYS A 1 87 ? -4.028 -17.989 -7.448 1.00 93.75 87 LYS A N 1
ATOM 696 C CA . LYS A 1 87 ? -3.509 -19.213 -6.822 1.00 93.75 87 LYS A CA 1
ATOM 697 C C . LYS A 1 87 ? -2.984 -18.944 -5.411 1.00 93.75 87 LYS A C 1
ATOM 699 O O . LYS A 1 87 ? -3.309 -19.720 -4.522 1.00 93.75 87 LYS A O 1
ATOM 704 N N . GLY A 1 88 ? -2.236 -17.859 -5.209 1.00 89.50 88 GLY A N 1
ATOM 705 C CA . GLY A 1 88 ? -1.747 -17.451 -3.889 1.00 89.50 88 GLY A CA 1
ATOM 706 C C . GLY A 1 88 ? -2.889 -17.162 -2.911 1.00 89.50 88 GLY A C 1
ATOM 707 O O . GLY A 1 88 ? -2.915 -17.723 -1.822 1.00 89.50 88 GLY A O 1
ATOM 708 N N . ILE A 1 89 ? -3.913 -16.411 -3.339 1.00 93.00 89 ILE A N 1
ATOM 709 C CA . ILE A 1 89 ? -5.117 -16.164 -2.522 1.00 93.00 89 ILE A CA 1
ATOM 710 C C . ILE A 1 89 ? -5.777 -17.486 -2.100 1.00 93.00 89 ILE A C 1
ATOM 712 O O . ILE A 1 89 ? -6.143 -17.668 -0.942 1.00 93.00 89 ILE A O 1
ATOM 716 N N . LEU A 1 90 ? -5.926 -18.433 -3.031 1.00 94.44 90 LEU A N 1
ATOM 717 C CA . LEU A 1 90 ? -6.506 -19.745 -2.730 1.00 94.44 90 LEU A CA 1
ATOM 718 C C . LEU A 1 90 ? -5.653 -20.587 -1.772 1.00 94.44 90 LEU A C 1
ATOM 720 O O . LEU A 1 90 ? -6.193 -21.503 -1.155 1.00 94.44 90 LEU A O 1
ATOM 724 N N . GLU A 1 91 ? -4.346 -20.346 -1.693 1.00 94.56 91 GLU A N 1
ATOM 725 C CA . GLU A 1 91 ? -3.450 -21.025 -0.755 1.00 94.56 91 GLU A CA 1
ATOM 726 C C . GLU A 1 91 ? -3.583 -20.452 0.664 1.00 94.56 91 GLU A C 1
ATOM 728 O O . GLU A 1 91 ? -3.556 -21.227 1.613 1.00 94.56 91 GLU A O 1
ATOM 733 N N . GLU A 1 92 ? -3.808 -19.143 0.809 1.00 92.50 92 GLU A N 1
ATOM 734 C CA . GLU A 1 92 ? -3.975 -18.469 2.111 1.00 92.50 92 GLU A CA 1
ATOM 735 C C . GLU A 1 92 ? -5.360 -18.657 2.753 1.00 92.50 92 GLU A C 1
ATOM 737 O O . GLU A 1 92 ? -5.501 -18.536 3.967 1.00 92.50 92 GLU A O 1
ATOM 742 N N . LEU A 1 93 ? -6.395 -18.954 1.960 1.00 91.62 93 LEU A N 1
ATOM 743 C CA . LEU A 1 93 ? -7.767 -19.178 2.447 1.00 91.62 93 LEU A CA 1
ATOM 744 C C . LEU A 1 93 ? -8.046 -20.621 2.915 1.00 91.62 93 LEU A C 1
ATOM 746 O O . LEU A 1 93 ? -9.200 -20.951 3.202 1.00 91.62 93 LEU A O 1
ATOM 750 N N . ARG A 1 94 ? -7.034 -21.492 2.933 1.00 74.31 94 ARG A N 1
ATOM 751 C CA . ARG A 1 94 ? -7.141 -22.897 3.365 1.00 74.31 94 ARG A CA 1
ATOM 752 C C . ARG A 1 94 ? -6.775 -23.065 4.829 1.00 74.31 94 ARG A C 1
ATOM 754 O O . ARG A 1 94 ? -7.461 -23.885 5.477 1.00 74.31 94 ARG A O 1
#

Foldseek 3Di:
DVVLVVLVVVDPDLVVSLVVLVVVVPDPPDDCPPLVVVLVSLVSNLVSLCCCCPVVVPVVSVVVNVVSVVVNCVSVVHDPPPVVVVVVVVVVVD

Organism: Thermococcus kodakarensis (strain ATCC BAA-918 / JCM 12380 / KOD1) (NCBI:txid69014)

Secondary structure (DSSP, 8-state):
-HHHHHHHHH-SSHHHHHHHHHHHHTSTT--TT-HHHHHHHHHHHHHHHHIIIIIS--GGGHHHHHHHHHHHHHHHT----HHHHHHHHHHHT-

Radius of gyration: 14.87 Å; chains: 1; bounding box: 29×40×28 Å

pLDDT: mean 87.58, std 10.02, range [58.53, 97.81]

Sequence (94 aa):
MEVIRLLKRKSQDKVEFVRDLVVFMASPDVDFSNEVLFKDAVDEIYSILREEVIENGNKELASAYEKAVLLRAAVFGEEMDPKKLLKGILEELR